Protein AF-A0A0S4QQP2-F1 (afdb_monomer)

Mean predicted aligned error: 16.6 Å

Nearest PDB structures (foldseek):
  4iqe-assembly1_A  TM=9.009E-01  e=4.243E-02  Bacillus anthracis

Structure (mmCIF, N/CA/C/O backbone):
data_AF-A0A0S4QQP2-F1
#
_entry.id   AF-A0A0S4QQP2-F1
#
loop_
_atom_site.group_PDB
_atom_site.id
_atom_site.type_symbol
_atom_site.label_atom_id
_atom_site.label_alt_id
_atom_site.label_comp_id
_atom_site.label_asym_id
_atom_site.label_entity_id
_atom_site.label_seq_id
_atom_site.pdbx_PDB_ins_code
_atom_site.Cartn_x
_atom_site.Cartn_y
_atom_site.Cartn_z
_atom_site.occupancy
_atom_site.B_iso_or_equiv
_atom_site.auth_seq_id
_atom_site.auth_comp_id
_atom_site.auth_asym_id
_atom_site.auth_atom_id
_atom_site.pdbx_PDB_model_num
ATOM 1 N N . MET A 1 1 ? 15.944 -8.374 -25.636 1.00 73.12 1 MET A N 1
ATOM 2 C CA . MET A 1 1 ? 15.687 -8.403 -24.178 1.00 73.12 1 MET A CA 1
ATOM 3 C C . MET A 1 1 ? 14.973 -7.114 -23.809 1.00 73.12 1 MET A C 1
ATOM 5 O O . MET A 1 1 ? 15.475 -6.057 -24.160 1.00 73.12 1 MET A O 1
ATOM 9 N N . VAL A 1 2 ? 13.799 -7.197 -23.185 1.00 81.88 2 VAL A N 1
ATOM 10 C CA . VAL A 1 2 ? 13.004 -6.023 -22.783 1.00 81.88 2 VAL A CA 1
ATOM 11 C C . VAL A 1 2 ? 13.224 -5.781 -21.296 1.00 81.88 2 VAL A C 1
ATOM 13 O O . VAL A 1 2 ? 13.161 -6.721 -20.506 1.00 81.88 2 VAL A O 1
ATOM 16 N N . ILE A 1 3 ? 13.505 -4.535 -20.925 1.00 86.75 3 ILE A N 1
ATOM 17 C CA . ILE A 1 3 ? 13.647 -4.120 -19.529 1.00 86.75 3 ILE A CA 1
ATOM 18 C C . ILE A 1 3 ? 12.346 -3.430 -19.110 1.00 86.75 3 ILE A C 1
ATOM 20 O O . ILE A 1 3 ? 11.805 -2.616 -19.855 1.00 86.75 3 ILE A O 1
ATOM 24 N N . TYR A 1 4 ? 11.862 -3.759 -17.911 1.00 93.94 4 TYR A N 1
ATOM 25 C CA . TYR A 1 4 ? 10.625 -3.250 -17.313 1.00 93.94 4 TYR A CA 1
ATOM 26 C C . TYR A 1 4 ? 10.943 -2.329 -16.123 1.00 93.94 4 TYR A C 1
ATOM 28 O O . TYR A 1 4 ? 10.653 -2.678 -14.976 1.00 93.94 4 TYR A O 1
ATOM 36 N N . PRO A 1 5 ? 11.588 -1.171 -16.364 1.00 94.19 5 PRO A N 1
ATOM 37 C CA . PRO A 1 5 ? 12.263 -0.404 -15.316 1.00 94.19 5 PRO A CA 1
ATOM 38 C C . PRO A 1 5 ? 11.310 0.118 -14.239 1.00 94.19 5 PRO A C 1
ATOM 40 O O . PRO A 1 5 ? 11.684 0.224 -13.078 1.00 94.19 5 PRO A O 1
ATOM 43 N N . VAL A 1 6 ? 10.070 0.431 -14.617 1.00 97.00 6 VAL A N 1
ATOM 44 C CA . VAL A 1 6 ? 9.103 1.107 -13.739 1.00 97.00 6 VAL A CA 1
ATOM 45 C C . VAL A 1 6 ? 7.898 0.244 -13.385 1.00 97.00 6 VAL A C 1
ATOM 47 O O . VAL A 1 6 ? 7.003 0.706 -12.683 1.00 97.00 6 VAL A O 1
ATOM 50 N N . THR A 1 7 ? 7.845 -1.007 -13.843 1.00 97.69 7 THR A N 1
ATOM 51 C CA . THR A 1 7 ? 6.663 -1.860 -13.646 1.00 97.69 7 THR A CA 1
ATOM 52 C C . THR A 1 7 ? 6.403 -2.125 -12.169 1.00 97.69 7 THR A C 1
ATOM 54 O O . THR A 1 7 ? 5.280 -1.939 -11.707 1.00 97.69 7 THR A O 1
ATOM 57 N N . LEU A 1 8 ? 7.445 -2.474 -11.406 1.00 96.56 8 LEU A N 1
ATOM 58 C CA . LEU A 1 8 ? 7.323 -2.689 -9.962 1.00 96.56 8 LEU A CA 1
ATOM 59 C C . LEU A 1 8 ? 6.853 -1.422 -9.241 1.00 96.56 8 LEU A C 1
ATOM 61 O O . LEU A 1 8 ? 5.954 -1.491 -8.410 1.00 96.56 8 LEU A O 1
ATOM 65 N N . LEU A 1 9 ? 7.436 -0.272 -9.587 1.00 97.56 9 LEU A N 1
ATOM 66 C CA . LEU A 1 9 ? 7.063 1.003 -8.983 1.00 97.56 9 LEU A CA 1
ATOM 67 C C . LEU A 1 9 ? 5.586 1.321 -9.239 1.00 97.56 9 LEU A C 1
ATOM 69 O O . LEU A 1 9 ? 4.871 1.656 -8.304 1.00 97.56 9 LEU A O 1
ATOM 73 N N . ARG A 1 10 ? 5.105 1.169 -10.479 1.00 98.06 10 ARG A N 1
ATOM 74 C CA . ARG A 1 10 ? 3.700 1.441 -10.828 1.00 98.06 10 ARG A CA 1
ATOM 75 C C . ARG A 1 10 ? 2.727 0.532 -10.081 1.00 98.06 10 ARG A C 1
ATOM 77 O O . ARG A 1 10 ? 1.707 1.013 -9.603 1.00 98.06 10 ARG A O 1
ATOM 84 N N . LEU A 1 11 ? 3.055 -0.754 -9.952 1.00 98.00 11 LEU A N 1
ATOM 85 C CA . LEU A 1 11 ? 2.252 -1.697 -9.170 1.00 98.00 11 LEU A CA 1
ATOM 86 C C . LEU A 1 11 ? 2.221 -1.313 -7.685 1.00 98.00 11 LEU A C 1
ATOM 88 O O . LEU A 1 11 ? 1.155 -1.314 -7.073 1.00 98.00 11 LEU A O 1
ATOM 92 N N . ALA A 1 12 ? 3.375 -0.955 -7.118 1.00 97.06 12 ALA A N 1
ATOM 93 C CA . ALA A 1 12 ? 3.474 -0.547 -5.722 1.00 97.06 12 ALA A CA 1
ATOM 94 C C . ALA A 1 12 ? 2.684 0.742 -5.447 1.00 97.06 12 ALA A C 1
ATOM 96 O O . ALA A 1 12 ? 1.906 0.782 -4.499 1.00 97.06 12 ALA A O 1
ATOM 97 N N . MET A 1 13 ? 2.836 1.765 -6.293 1.00 98.38 13 MET A N 1
ATOM 98 C CA . MET A 1 13 ? 2.139 3.043 -6.120 1.00 98.38 13 MET A CA 1
ATOM 99 C C . MET A 1 13 ? 0.620 2.897 -6.238 1.00 98.38 13 MET A C 1
ATOM 101 O O . MET A 1 13 ? -0.087 3.450 -5.404 1.00 98.38 13 MET A O 1
ATOM 105 N N . GLY A 1 14 ? 0.117 2.093 -7.182 1.00 98.12 14 GLY A N 1
ATOM 106 C CA . GLY A 1 14 ? -1.322 1.818 -7.278 1.00 98.12 14 GLY A CA 1
ATOM 107 C C . GLY A 1 14 ? -1.886 1.175 -6.004 1.00 98.12 14 GLY A C 1
ATOM 108 O O . GLY A 1 14 ? -2.880 1.646 -5.459 1.00 98.12 14 GLY A O 1
ATOM 109 N N . ALA A 1 15 ? -1.204 0.162 -5.457 1.00 97.38 15 ALA A N 1
ATOM 110 C CA . ALA A 1 15 ? -1.624 -0.468 -4.201 1.00 97.38 15 ALA A CA 1
ATOM 111 C C . ALA A 1 15 ? -1.577 0.499 -2.999 1.00 97.38 15 ALA A C 1
ATOM 113 O O . ALA A 1 15 ? -2.425 0.418 -2.108 1.00 97.38 15 ALA A O 1
ATOM 114 N N . VAL A 1 16 ? -0.601 1.416 -2.973 1.00 97.81 16 VAL A N 1
ATOM 115 C CA . VAL A 1 16 ? -0.493 2.464 -1.945 1.00 97.81 16 VAL A CA 1
ATOM 116 C C . VAL A 1 16 ? -1.653 3.453 -2.046 1.00 97.81 16 VAL A C 1
ATOM 118 O O . VAL A 1 16 ? -2.284 3.735 -1.031 1.00 97.81 16 VAL A O 1
ATOM 121 N N . GLU A 1 17 ? -1.965 3.954 -3.242 1.00 98.44 17 GLU A N 1
ATOM 122 C CA . GLU A 1 17 ? -3.085 4.878 -3.466 1.00 98.44 17 GLU A CA 1
ATOM 123 C C . GLU A 1 17 ? -4.423 4.270 -3.033 1.00 98.44 17 GLU A C 1
ATOM 125 O O . GLU A 1 17 ? -5.203 4.920 -2.332 1.00 98.44 17 GLU A O 1
ATOM 130 N N . ASP A 1 18 ? -4.676 3.014 -3.401 1.00 97.81 18 ASP A N 1
ATOM 131 C CA . ASP A 1 18 ? -5.895 2.304 -3.013 1.00 97.81 18 ASP A CA 1
ATOM 132 C C . ASP A 1 18 ? -5.984 2.118 -1.495 1.00 97.81 18 ASP A C 1
ATOM 134 O O . ASP A 1 18 ? -7.019 2.407 -0.893 1.00 97.81 18 ASP A O 1
ATOM 138 N N . GLY A 1 19 ? -4.889 1.693 -0.856 1.00 97.69 19 GLY A N 1
ATOM 139 C CA . GLY A 1 19 ? -4.835 1.531 0.597 1.00 97.69 19 GLY A CA 1
ATOM 140 C C . GLY A 1 19 ? -5.065 2.844 1.350 1.00 97.69 19 GLY A C 1
ATOM 141 O O . GLY A 1 19 ? -5.851 2.882 2.297 1.00 97.69 19 GLY A O 1
ATOM 142 N N . LEU A 1 20 ? -4.425 3.933 0.914 1.00 98.31 20 LEU A N 1
ATOM 143 C CA . LEU A 1 20 ? -4.575 5.254 1.532 1.00 98.31 20 LEU A CA 1
ATOM 144 C C . LEU A 1 20 ? -5.988 5.815 1.363 1.00 98.31 20 LEU A C 1
ATOM 146 O O . LEU A 1 20 ? -6.506 6.435 2.290 1.00 98.31 20 LEU A O 1
ATOM 150 N N . ARG A 1 21 ? -6.634 5.570 0.220 1.00 98.44 21 ARG A N 1
ATOM 151 C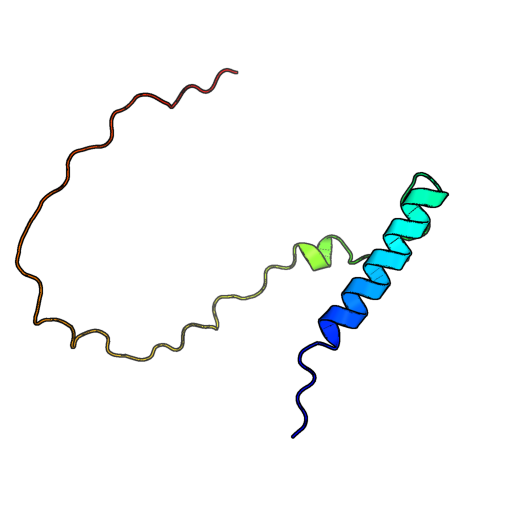 CA . ARG A 1 21 ? -8.025 5.977 -0.010 1.00 98.44 21 ARG A CA 1
ATOM 152 C C . ARG A 1 21 ? -8.987 5.279 0.944 1.00 98.44 21 ARG A C 1
ATOM 154 O O . ARG A 1 21 ? -9.858 5.944 1.495 1.00 98.44 21 ARG A O 1
ATOM 161 N N . THR A 1 22 ? -8.812 3.976 1.168 1.00 98.12 22 THR A N 1
ATOM 162 C CA . THR A 1 22 ? -9.609 3.231 2.153 1.00 98.12 22 THR A CA 1
ATOM 163 C C . THR A 1 22 ? -9.382 3.766 3.564 1.00 98.12 22 THR A C 1
ATOM 165 O O . THR A 1 22 ? -10.344 4.039 4.269 1.00 98.12 22 THR A O 1
ATOM 168 N N . ILE A 1 23 ? -8.128 4.008 3.957 1.00 98.31 23 ILE A N 1
ATOM 169 C CA . ILE A 1 23 ? -7.815 4.566 5.283 1.00 98.31 23 ILE A CA 1
ATOM 170 C C . ILE A 1 23 ? -8.450 5.948 5.468 1.00 98.31 23 ILE A C 1
ATOM 172 O O . ILE A 1 23 ? -8.981 6.237 6.537 1.00 98.31 23 ILE A O 1
ATOM 176 N N . LEU A 1 24 ? -8.407 6.795 4.437 1.00 98.56 24 LEU A N 1
ATOM 177 C CA . LEU A 1 24 ? -9.019 8.121 4.471 1.00 98.56 24 LEU A CA 1
ATOM 178 C C . LEU A 1 24 ? -10.548 8.047 4.599 1.00 98.56 24 LEU A C 1
ATOM 180 O O . LEU A 1 24 ? -11.127 8.847 5.326 1.00 98.56 24 LEU A O 1
ATOM 184 N N . ALA A 1 25 ? -11.187 7.110 3.895 1.00 98.38 25 ALA A N 1
ATOM 185 C CA . ALA A 1 25 ? -12.638 6.938 3.905 1.00 98.38 25 ALA A CA 1
ATOM 186 C C . ALA A 1 25 ? -13.150 6.332 5.222 1.00 98.38 25 ALA A C 1
ATOM 188 O O . ALA A 1 25 ? -14.123 6.825 5.789 1.00 98.38 25 ALA A O 1
ATOM 189 N N . ASP A 1 26 ? -12.474 5.298 5.721 1.00 98.19 26 ASP A N 1
ATOM 190 C CA . ASP A 1 26 ? -12.949 4.498 6.854 1.00 98.19 26 ASP A CA 1
ATOM 191 C C . ASP A 1 26 ? -12.369 4.978 8.196 1.00 98.19 26 ASP A C 1
ATOM 193 O O . ASP A 1 26 ? -12.793 4.536 9.265 1.00 98.19 26 ASP A O 1
ATOM 197 N N . GLY A 1 27 ? -11.356 5.852 8.165 1.00 98.50 27 GLY A N 1
ATOM 198 C CA . GLY A 1 27 ? -10.616 6.303 9.347 1.00 98.50 27 GLY A CA 1
ATOM 199 C C . GLY A 1 27 ? -9.741 5.216 9.984 1.00 98.50 27 GLY A C 1
ATOM 200 O O . GLY A 1 27 ? -9.208 5.407 11.077 1.00 98.50 27 GLY A O 1
ATOM 201 N N . THR A 1 28 ? -9.598 4.060 9.331 1.00 98.12 28 THR A N 1
ATOM 202 C CA . THR A 1 28 ? -8.847 2.905 9.830 1.00 98.12 28 THR A CA 1
ATOM 203 C C . THR A 1 28 ? -8.336 2.034 8.687 1.00 98.12 28 THR A C 1
ATOM 205 O O . THR A 1 28 ? -8.927 1.954 7.615 1.00 98.12 28 THR A O 1
ATOM 208 N N . GLN A 1 29 ? -7.236 1.328 8.926 1.00 96.94 29 GLN A N 1
ATOM 209 C CA . GLN A 1 29 ? -6.634 0.387 7.983 1.00 96.94 29 GLN A CA 1
ATOM 210 C C . GLN A 1 29 ? -7.246 -1.020 8.008 1.00 96.94 29 GLN A C 1
ATOM 212 O O . GLN A 1 29 ? -6.803 -1.872 7.242 1.00 96.94 29 GLN A O 1
ATOM 217 N N . ALA A 1 30 ? -8.206 -1.307 8.896 1.00 97.69 30 ALA A N 1
ATOM 218 C CA . ALA A 1 30 ? -8.691 -2.669 9.147 1.00 97.69 30 ALA A CA 1
ATOM 219 C C . ALA A 1 30 ? -9.098 -3.429 7.865 1.00 97.69 30 ALA A C 1
ATOM 221 O O . ALA A 1 30 ? -8.755 -4.601 7.725 1.00 97.69 30 ALA A O 1
ATOM 222 N N . GLY A 1 31 ? -9.741 -2.750 6.907 1.00 95.81 31 GLY A N 1
ATOM 223 C CA . GLY A 1 31 ? -10.194 -3.331 5.635 1.00 95.81 31 GLY A CA 1
ATOM 224 C C . GLY A 1 31 ? -9.105 -3.589 4.584 1.00 95.81 31 GLY A C 1
ATOM 225 O O . GLY A 1 31 ? -9.425 -4.032 3.483 1.00 95.81 31 GLY A O 1
ATOM 226 N N . VAL A 1 32 ? -7.833 -3.286 4.870 1.00 96.94 32 VAL A N 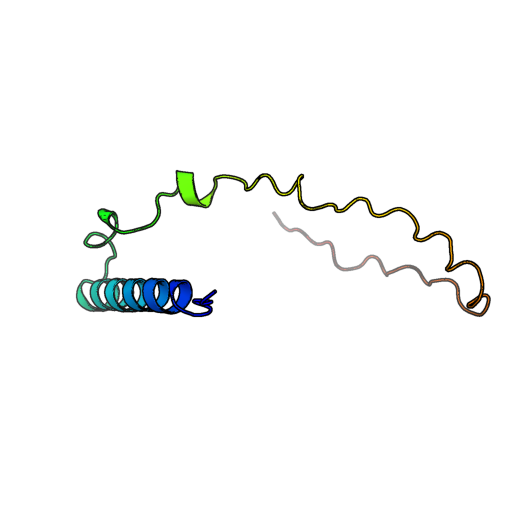1
ATOM 227 C CA . VAL A 1 32 ? -6.720 -3.486 3.918 1.00 96.94 32 VAL A CA 1
ATOM 228 C C . VAL A 1 32 ? -5.553 -4.303 4.478 1.00 96.94 32 VAL A C 1
ATOM 230 O O . VAL A 1 32 ? -4.584 -4.550 3.761 1.00 96.94 32 VAL A O 1
ATOM 233 N N . VAL A 1 33 ? -5.620 -4.728 5.745 1.00 96.38 33 VAL A N 1
ATOM 234 C CA . VAL A 1 33 ? -4.525 -5.441 6.433 1.00 96.38 33 VAL A CA 1
ATOM 235 C C . VAL A 1 33 ? -4.178 -6.770 5.757 1.00 96.38 33 VAL A C 1
ATOM 237 O O . VAL A 1 33 ? -3.007 -7.141 5.698 1.00 96.38 33 VAL A O 1
ATOM 240 N N . ASP A 1 34 ? -5.171 -7.472 5.224 1.00 95.50 34 ASP A N 1
ATOM 241 C CA . ASP A 1 34 ? -5.029 -8.739 4.500 1.00 95.50 34 ASP A CA 1
ATOM 242 C C . ASP A 1 34 ? -4.209 -8.605 3.205 1.00 95.50 34 ASP A C 1
ATOM 244 O O . ASP A 1 34 ? -3.528 -9.547 2.794 1.00 95.50 34 ASP A O 1
ATOM 248 N N . ARG A 1 35 ? -4.228 -7.417 2.591 1.00 94.50 35 ARG A N 1
ATOM 249 C CA . ARG A 1 35 ? -3.484 -7.091 1.364 1.00 94.50 35 ARG A CA 1
ATOM 250 C C . ARG A 1 35 ? -2.110 -6.473 1.630 1.00 94.50 35 ARG A C 1
ATOM 252 O O . ARG A 1 35 ? -1.312 -6.324 0.703 1.00 94.50 35 ARG A O 1
ATOM 259 N N . MET A 1 36 ? -1.814 -6.102 2.875 1.00 95.94 36 MET A N 1
ATOM 260 C CA . MET A 1 36 ? -0.529 -5.514 3.251 1.00 95.94 36 MET A CA 1
ATOM 261 C C . MET A 1 36 ? 0.592 -6.559 3.292 1.00 95.94 36 MET A C 1
ATOM 263 O O . MET A 1 36 ? 0.386 -7.750 3.527 1.00 95.94 36 MET A O 1
ATOM 267 N N . GLN A 1 37 ? 1.833 -6.098 3.118 1.00 94.62 37 GLN A N 1
ATOM 268 C CA . GLN A 1 37 ? 2.995 -6.927 3.416 1.00 94.62 37 GLN A CA 1
ATOM 269 C C . GLN A 1 37 ? 2.971 -7.348 4.895 1.00 94.62 37 GLN A C 1
ATOM 271 O O . GLN A 1 37 ? 2.820 -6.517 5.789 1.00 94.62 37 GLN A O 1
ATOM 276 N N . THR A 1 38 ? 3.167 -8.641 5.167 1.00 94.25 38 THR A N 1
ATOM 277 C CA . THR A 1 38 ? 3.229 -9.142 6.546 1.00 94.25 38 THR A CA 1
ATOM 278 C C . THR A 1 38 ? 4.468 -8.614 7.276 1.00 94.25 38 THR A C 1
ATOM 280 O O . THR A 1 38 ? 5.544 -8.473 6.689 1.00 94.25 38 THR A O 1
ATOM 283 N N . ARG A 1 39 ? 4.357 -8.393 8.594 1.00 91.88 39 ARG A N 1
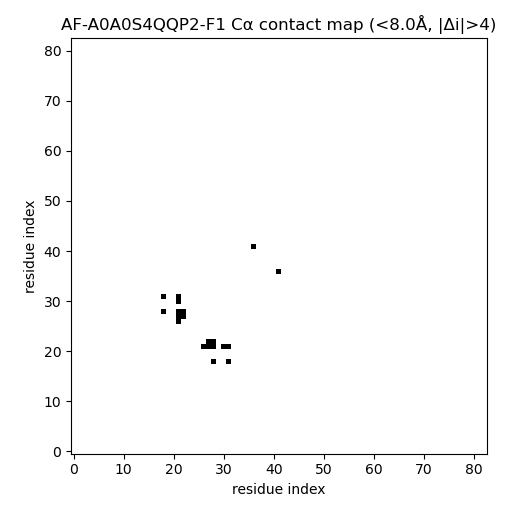ATOM 284 C CA . ARG A 1 39 ? 5.474 -7.914 9.437 1.00 91.88 39 ARG A CA 1
ATOM 285 C C . ARG A 1 39 ? 6.705 -8.821 9.358 1.00 91.88 39 ARG A C 1
ATOM 287 O O . ARG A 1 39 ? 7.825 -8.338 9.247 1.00 91.88 39 ARG A O 1
ATOM 294 N N . ALA A 1 40 ? 6.489 -10.137 9.351 1.00 91.69 40 ALA A N 1
ATOM 295 C CA . ALA A 1 40 ? 7.564 -11.118 9.221 1.00 91.69 40 ALA A CA 1
ATOM 296 C C . ALA A 1 40 ? 8.329 -10.968 7.895 1.00 91.69 40 ALA A C 1
ATOM 298 O O . ALA A 1 40 ? 9.550 -11.093 7.870 1.00 91.69 40 ALA A O 1
ATOM 299 N N . ARG A 1 41 ? 7.629 -10.661 6.793 1.00 89.00 41 ARG A N 1
ATOM 300 C CA . ARG A 1 41 ? 8.263 -10.425 5.490 1.00 89.00 41 ARG A CA 1
ATOM 301 C C . ARG A 1 41 ? 9.027 -9.100 5.456 1.00 89.00 41 ARG A C 1
ATOM 303 O O . ARG A 1 41 ? 10.064 -9.053 4.805 1.00 89.00 41 ARG A O 1
ATOM 310 N N . LEU A 1 42 ? 8.547 -8.069 6.155 1.00 86.06 42 LEU A N 1
ATOM 311 C CA . LEU A 1 42 ? 9.222 -6.770 6.251 1.00 86.06 42 LEU A CA 1
ATOM 312 C C . LEU A 1 42 ? 10.551 -6.858 7.022 1.00 86.06 42 LEU A C 1
ATOM 314 O O . LEU A 1 42 ? 11.532 -6.246 6.618 1.00 86.06 42 LEU A O 1
ATOM 318 N N . TYR A 1 43 ? 10.599 -7.647 8.099 1.00 84.62 43 TYR A N 1
ATOM 319 C CA . TYR A 1 43 ? 11.812 -7.833 8.909 1.00 84.62 43 TYR A CA 1
ATOM 320 C C . TYR A 1 43 ? 12.706 -8.983 8.458 1.00 84.62 43 TYR A C 1
ATOM 322 O O . TYR A 1 43 ? 13.737 -9.239 9.081 1.00 84.62 43 TYR A O 1
ATOM 330 N N . LYS A 1 44 ? 12.336 -9.690 7.389 1.00 87.44 44 LYS A N 1
ATOM 331 C CA . LYS A 1 44 ? 13.206 -10.710 6.818 1.00 87.44 44 LYS A CA 1
ATOM 332 C C . LYS A 1 44 ? 14.477 -10.019 6.319 1.00 87.44 44 LYS A C 1
ATOM 334 O O . LYS A 1 44 ? 14.442 -9.324 5.307 1.00 87.44 44 LYS A O 1
ATOM 339 N N . LEU A 1 45 ? 15.578 -10.203 7.047 1.00 75.56 45 LEU A N 1
ATOM 340 C CA . LEU A 1 45 ? 16.872 -9.627 6.706 1.00 75.56 45 LEU A CA 1
ATOM 341 C C . LEU A 1 45 ? 17.285 -10.150 5.319 1.00 75.56 45 LEU A C 1
ATOM 343 O O . LEU A 1 45 ? 17.336 -11.368 5.129 1.00 75.56 45 LEU 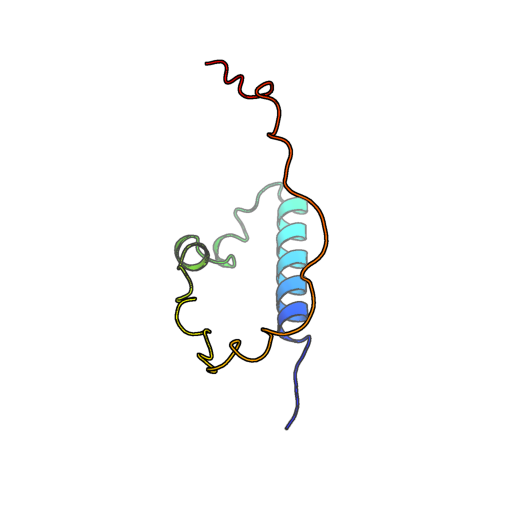A O 1
ATOM 347 N N . PRO A 1 46 ? 17.542 -9.282 4.326 1.00 69.06 46 PRO A N 1
ATOM 348 C CA . PRO A 1 46 ? 18.169 -9.723 3.091 1.00 69.06 46 PRO A CA 1
ATOM 349 C C . PRO A 1 46 ? 19.585 -10.190 3.425 1.00 69.06 46 PRO A C 1
ATOM 351 O O . PRO A 1 46 ? 20.288 -9.478 4.142 1.00 69.06 46 PRO A O 1
ATOM 354 N N . ASP A 1 47 ? 20.029 -11.329 2.892 1.00 63.62 47 ASP A N 1
ATOM 355 C CA . ASP A 1 47 ? 21.434 -11.749 2.952 1.00 63.62 47 ASP A CA 1
ATOM 356 C C . ASP A 1 47 ? 22.288 -10.804 2.089 1.00 63.62 47 ASP A C 1
ATOM 358 O O . ASP A 1 47 ? 22.666 -11.090 0.953 1.00 63.62 47 ASP A O 1
ATOM 362 N N . HIS A 1 48 ? 22.583 -9.625 2.632 1.00 54.53 48 HIS A N 1
ATOM 363 C CA . HIS A 1 48 ? 23.406 -8.580 2.022 1.00 54.53 48 HIS A CA 1
ATOM 364 C C . HIS A 1 48 ? 24.893 -8.971 1.936 1.00 54.53 48 HIS A C 1
ATOM 366 O O . HIS A 1 48 ? 25.699 -8.234 1.376 1.00 54.53 48 HIS A O 1
ATOM 372 N N . ALA A 1 49 ? 25.263 -10.160 2.420 1.00 56.97 49 ALA A N 1
ATOM 373 C CA . ALA A 1 49 ? 26.628 -10.676 2.412 1.00 56.97 49 ALA A CA 1
ATOM 374 C C . ALA A 1 49 ? 27.136 -11.124 1.026 1.00 56.97 49 ALA A C 1
ATOM 376 O O . ALA A 1 49 ? 28.315 -11.439 0.888 1.00 56.97 49 ALA A O 1
ATOM 377 N N . ARG A 1 50 ? 26.291 -11.159 -0.016 1.00 56.81 50 ARG A N 1
ATOM 378 C CA . ARG A 1 50 ? 26.677 -11.682 -1.344 1.00 56.81 50 ARG A CA 1
ATOM 379 C C . ARG A 1 50 ? 26.891 -10.614 -2.422 1.00 56.81 50 ARG A C 1
ATOM 381 O O . ARG A 1 50 ? 26.934 -10.947 -3.604 1.00 56.81 50 ARG A O 1
ATOM 388 N N . LEU A 1 51 ? 27.017 -9.343 -2.042 1.00 54.16 51 LEU A N 1
ATOM 389 C CA . LEU A 1 51 ? 27.352 -8.262 -2.977 1.00 54.16 51 LEU A CA 1
ATOM 390 C C . LEU A 1 51 ? 28.700 -7.600 -2.662 1.00 54.16 51 LEU A C 1
ATOM 392 O O . LEU A 1 51 ? 28.849 -6.391 -2.793 1.00 54.16 51 LEU A O 1
ATOM 396 N N . THR A 1 52 ? 29.706 -8.383 -2.281 1.00 45.22 52 THR A N 1
ATOM 397 C CA . THR A 1 52 ? 31.099 -7.993 -2.509 1.00 45.22 52 THR A CA 1
ATOM 398 C C . THR A 1 52 ? 31.587 -8.726 -3.755 1.00 45.22 52 THR A C 1
ATOM 400 O O . THR A 1 52 ? 31.978 -9.890 -3.672 1.00 45.22 52 THR A O 1
ATOM 403 N N . PRO A 1 53 ? 31.590 -8.098 -4.947 1.00 50.41 53 PRO A N 1
ATOM 404 C CA . PRO A 1 53 ? 32.563 -8.505 -5.939 1.00 50.41 53 PRO A CA 1
ATOM 405 C C . PRO A 1 53 ? 33.922 -8.166 -5.325 1.00 50.41 53 PRO A C 1
ATOM 407 O O . PRO A 1 53 ? 34.362 -7.018 -5.328 1.00 50.41 53 PRO A O 1
ATOM 410 N N . THR A 1 54 ? 34.555 -9.160 -4.711 1.00 56.91 54 THR A N 1
ATOM 411 C CA . THR A 1 54 ? 35.965 -9.137 -4.335 1.00 56.91 54 THR A CA 1
ATOM 412 C C . THR A 1 54 ? 36.798 -9.111 -5.614 1.00 56.91 54 THR A C 1
ATOM 414 O O . THR A 1 54 ? 37.432 -10.082 -6.008 1.00 56.91 54 THR A O 1
ATOM 417 N N . GLY A 1 55 ? 36.781 -7.963 -6.286 1.00 53.31 55 GLY A N 1
ATOM 418 C CA . GLY A 1 55 ? 37.809 -7.552 -7.220 1.00 53.31 55 GLY A CA 1
ATOM 419 C C . GLY A 1 55 ? 38.957 -6.938 -6.427 1.00 53.31 55 GLY A C 1
ATOM 420 O O . GLY A 1 55 ? 38.973 -5.740 -6.169 1.00 53.31 55 GLY A O 1
ATOM 421 N N . SER A 1 56 ? 39.907 -7.782 -6.024 1.00 55.03 56 SER A N 1
ATOM 422 C CA . SER A 1 56 ? 41.343 -7.451 -6.052 1.00 55.03 56 SER A CA 1
ATOM 423 C C . SER A 1 56 ? 41.627 -6.529 -7.259 1.00 55.03 56 SER A C 1
ATOM 425 O O . SER A 1 56 ? 41.176 -6.850 -8.352 1.00 55.03 56 SER A O 1
ATOM 427 N N . SER A 1 57 ? 42.261 -5.356 -7.207 1.00 46.84 57 SER A N 1
ATOM 428 C CA . SER A 1 57 ? 43.268 -4.764 -6.327 1.00 46.84 57 SER A CA 1
ATOM 429 C C . SER A 1 57 ? 42.986 -3.253 -6.230 1.00 46.84 57 SER A C 1
ATOM 431 O O . SER A 1 57 ? 42.908 -2.570 -7.246 1.00 46.84 57 SER A O 1
ATOM 433 N N . ALA A 1 58 ? 42.873 -2.711 -5.014 1.00 56.44 58 ALA A N 1
ATOM 434 C CA . ALA A 1 58 ? 42.949 -1.265 -4.761 1.00 56.44 58 ALA A CA 1
ATOM 435 C C . ALA A 1 58 ? 44.380 -0.830 -4.370 1.00 56.44 58 ALA A C 1
ATOM 437 O O . ALA A 1 58 ? 44.580 0.246 -3.808 1.00 56.44 58 ALA A O 1
ATOM 438 N N . SER A 1 59 ? 45.393 -1.672 -4.624 1.00 55.84 59 SER A N 1
ATOM 439 C CA . SER A 1 59 ? 46.784 -1.396 -4.235 1.00 55.84 59 SER A CA 1
ATOM 440 C C . SER A 1 59 ? 47.552 -0.465 -5.183 1.00 55.84 59 SER A C 1
ATOM 442 O O . SER A 1 59 ? 48.675 -0.088 -4.847 1.00 55.84 59 SER A O 1
ATOM 444 N N . ASP A 1 60 ? 46.942 -0.016 -6.284 1.00 60.06 60 ASP A N 1
ATOM 445 C CA . ASP A 1 60 ? 47.590 0.864 -7.273 1.00 60.06 60 ASP A CA 1
ATOM 446 C C . ASP A 1 60 ? 47.425 2.371 -7.000 1.00 60.06 60 ASP A C 1
ATOM 448 O O . ASP A 1 60 ? 47.936 3.200 -7.745 1.00 60.06 60 ASP A O 1
ATOM 452 N N . ALA A 1 61 ? 46.797 2.768 -5.887 1.00 49.88 61 ALA A N 1
ATOM 453 C CA . ALA A 1 61 ? 46.683 4.181 -5.492 1.00 49.88 61 ALA A CA 1
ATOM 454 C C . ALA A 1 61 ? 47.776 4.655 -4.505 1.00 49.88 61 ALA A C 1
ATOM 456 O O . ALA A 1 61 ? 47.641 5.704 -3.868 1.00 49.88 61 ALA A O 1
ATOM 457 N N . ARG A 1 62 ? 48.890 3.920 -4.370 1.00 55.59 62 ARG A N 1
ATOM 458 C CA . ARG A 1 62 ? 50.119 4.440 -3.741 1.00 55.59 62 ARG A CA 1
ATOM 459 C C . ARG A 1 62 ? 50.857 5.330 -4.747 1.00 55.59 62 ARG A C 1
ATOM 461 O O . ARG A 1 62 ? 51.716 4.845 -5.470 1.00 55.59 62 ARG A O 1
ATOM 468 N N . GLY A 1 63 ? 50.549 6.628 -4.788 1.00 51.38 63 GLY A N 1
ATOM 469 C CA . GLY A 1 63 ? 51.331 7.543 -5.630 1.00 51.38 63 GLY A CA 1
ATOM 470 C C . GLY A 1 63 ? 51.148 9.047 -5.437 1.00 51.38 63 GLY A C 1
ATOM 471 O O . GLY A 1 63 ? 52.100 9.783 -5.669 1.00 51.38 63 GLY A O 1
ATOM 472 N N . ALA A 1 64 ? 49.990 9.546 -4.995 1.00 51.28 64 ALA A N 1
ATOM 473 C CA . ALA A 1 64 ? 49.754 10.992 -5.043 1.00 51.28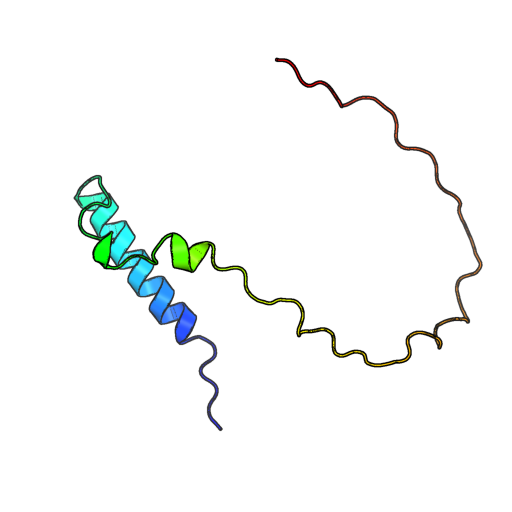 64 ALA A CA 1
ATOM 474 C C . ALA A 1 64 ? 48.793 11.489 -3.954 1.00 51.28 64 ALA A C 1
ATOM 476 O O . ALA A 1 64 ? 47.607 11.611 -4.214 1.00 51.28 64 ALA A O 1
ATOM 477 N N . ALA A 1 65 ? 49.295 11.765 -2.743 1.00 49.44 65 ALA A N 1
ATOM 478 C CA . ALA A 1 65 ? 48.758 12.798 -1.829 1.00 49.44 65 ALA A CA 1
ATOM 479 C C . ALA A 1 65 ? 49.492 12.782 -0.474 1.00 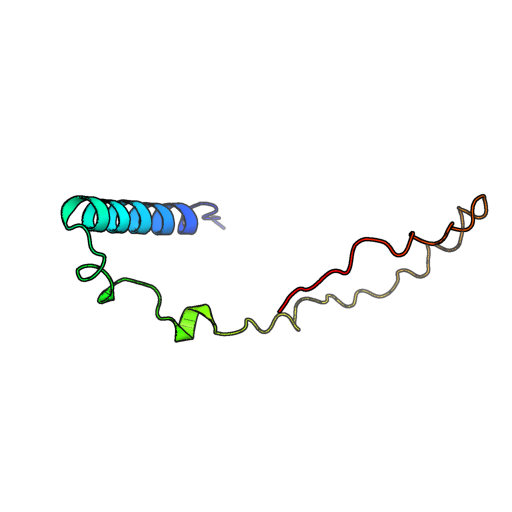49.44 65 ALA A C 1
ATOM 481 O O . ALA A 1 65 ? 48.893 12.697 0.597 1.00 49.44 65 ALA A O 1
ATOM 482 N N . ARG A 1 66 ? 50.824 12.882 -0.492 1.00 55.56 66 ARG A N 1
ATOM 483 C CA . ARG A 1 66 ? 51.584 13.272 0.699 1.00 55.56 66 ARG A CA 1
ATOM 484 C C . ARG A 1 66 ? 51.651 14.800 0.742 1.00 55.56 66 ARG A C 1
ATOM 486 O O . ARG A 1 66 ? 52.674 15.351 0.366 1.00 55.56 66 ARG A O 1
ATOM 493 N N . ALA A 1 67 ? 50.582 15.476 1.174 1.00 52.38 67 ALA A N 1
ATOM 494 C CA . ALA A 1 67 ? 50.650 16.873 1.629 1.00 52.38 67 ALA A CA 1
ATOM 495 C C . ALA A 1 67 ? 49.375 17.328 2.377 1.00 52.38 67 ALA A C 1
ATOM 497 O O . ALA A 1 67 ? 48.391 17.710 1.759 1.00 52.38 67 ALA A O 1
ATOM 498 N N . GLY A 1 68 ? 49.445 17.370 3.716 1.00 51.72 68 GLY A N 1
ATOM 499 C CA . GLY A 1 68 ? 48.832 18.454 4.500 1.00 51.72 68 GLY A CA 1
ATOM 500 C C . GLY A 1 68 ? 47.468 18.230 5.171 1.00 51.72 68 GLY A C 1
ATOM 501 O O . GLY A 1 68 ? 46.457 18.682 4.649 1.00 51.72 68 GLY A O 1
ATOM 502 N N . ARG A 1 69 ? 47.483 17.699 6.410 1.00 51.75 69 ARG A N 1
ATOM 503 C CA . ARG A 1 69 ? 46.996 18.327 7.679 1.00 51.75 69 ARG A CA 1
ATOM 504 C C . ARG A 1 69 ? 46.492 17.268 8.688 1.00 51.75 69 ARG A C 1
ATOM 506 O O . ARG A 1 69 ? 45.536 16.568 8.372 1.00 51.75 69 ARG A O 1
ATOM 513 N N . PRO A 1 70 ? 47.059 17.164 9.909 1.00 51.50 70 PRO A N 1
ATOM 514 C CA . PRO A 1 70 ? 46.471 16.350 10.974 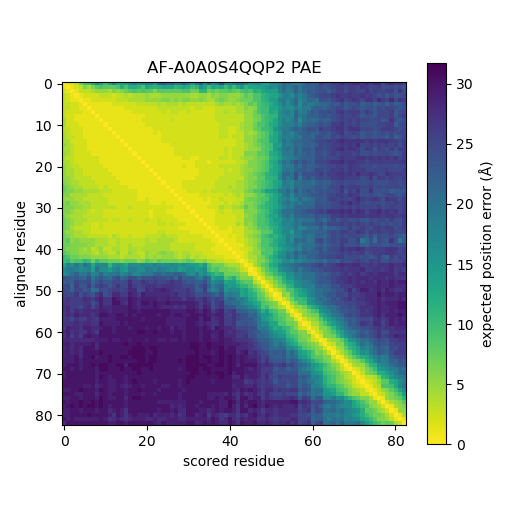1.00 51.50 70 PRO A CA 1
ATOM 515 C C . PRO A 1 70 ? 45.351 17.084 11.740 1.00 51.50 70 PRO A C 1
ATOM 517 O O . PRO A 1 70 ? 45.313 18.313 11.807 1.00 51.50 70 PRO A O 1
ATOM 520 N N . ALA A 1 71 ? 44.433 16.280 12.281 1.00 58.69 71 ALA A N 1
ATOM 521 C CA . ALA A 1 71 ? 43.128 16.624 12.842 1.00 58.69 71 ALA A CA 1
ATOM 522 C C . ALA A 1 71 ? 43.159 17.391 14.179 1.00 58.69 71 ALA A C 1
ATOM 524 O O . ALA A 1 71 ? 44.052 17.197 15.000 1.00 58.69 71 ALA A O 1
ATOM 525 N N . GLY A 1 72 ? 42.119 18.196 14.430 1.00 62.91 72 GLY A N 1
ATOM 526 C CA . GLY A 1 72 ? 41.769 18.677 15.771 1.00 62.91 72 GLY A CA 1
ATOM 527 C C . GLY A 1 72 ? 40.667 17.799 16.391 1.00 62.91 72 GLY A C 1
ATOM 528 O O . GLY A 1 72 ? 39.794 17.339 15.652 1.00 62.91 72 GLY A O 1
ATOM 529 N N . PRO A 1 73 ? 40.682 17.533 17.710 1.00 61.28 73 PRO A N 1
ATOM 530 C CA . PRO A 1 73 ? 39.685 16.678 18.357 1.00 61.28 73 PRO A CA 1
ATOM 531 C C . PRO A 1 73 ? 38.296 17.350 18.426 1.00 61.28 73 PRO A C 1
ATOM 533 O O . PRO A 1 73 ? 38.222 18.559 18.665 1.00 61.28 73 PRO A O 1
ATOM 536 N N . PRO A 1 74 ? 37.182 16.604 18.271 1.00 63.19 74 PRO A N 1
ATOM 537 C CA . PRO A 1 74 ? 35.841 17.150 18.479 1.00 63.19 74 PRO A CA 1
ATOM 538 C C . PRO A 1 74 ? 35.578 17.447 19.967 1.00 63.19 74 PRO A C 1
ATOM 540 O O . PRO A 1 74 ? 35.946 16.673 20.850 1.00 63.19 74 PRO A O 1
ATOM 543 N N . SER A 1 75 ? 34.939 18.587 20.250 1.00 62.28 75 SER A N 1
ATOM 544 C CA . SER A 1 75 ? 34.657 19.068 21.611 1.00 62.28 75 SER A CA 1
ATOM 545 C C . SER A 1 75 ? 33.543 18.267 22.329 1.00 62.28 75 SER A C 1
ATOM 547 O O . SER A 1 75 ? 32.569 17.867 21.694 1.00 62.28 75 SER A O 1
ATOM 549 N N . PRO A 1 76 ? 33.613 18.084 23.664 1.00 58.06 76 PRO A N 1
ATOM 550 C CA . PRO A 1 76 ? 32.875 17.047 24.409 1.00 58.06 76 PRO A CA 1
ATOM 551 C C . PRO A 1 76 ? 31.429 17.396 24.846 1.00 58.06 76 PRO A C 1
ATOM 553 O O . PRO A 1 76 ? 30.972 16.913 25.879 1.00 58.06 76 PRO A O 1
ATOM 556 N N . ARG A 1 77 ? 30.680 18.259 24.141 1.00 58.34 77 ARG A N 1
ATOM 557 C CA . ARG A 1 77 ? 29.559 19.004 24.768 1.00 58.34 77 ARG A CA 1
ATOM 558 C C . ARG A 1 77 ? 28.120 18.735 24.296 1.00 58.34 77 ARG A C 1
ATOM 560 O O . ARG A 1 77 ? 27.299 19.643 24.386 1.00 58.34 77 ARG A O 1
ATOM 567 N N . SER A 1 78 ? 27.755 17.521 23.883 1.00 53.59 78 SER A N 1
ATOM 568 C CA . SER A 1 78 ? 26.331 17.220 23.601 1.00 53.59 78 SER A CA 1
ATOM 569 C C . SER A 1 78 ? 25.851 15.794 23.896 1.00 53.59 78 SER A C 1
ATOM 571 O O . SER A 1 78 ? 24.789 15.401 23.422 1.00 53.59 78 SER A O 1
ATOM 573 N N . LEU A 1 79 ? 26.539 15.044 24.768 1.00 56.12 79 LEU A N 1
ATOM 574 C CA . LEU A 1 79 ? 25.871 13.970 25.511 1.00 56.12 79 LEU A CA 1
ATOM 575 C C . LEU A 1 79 ? 25.184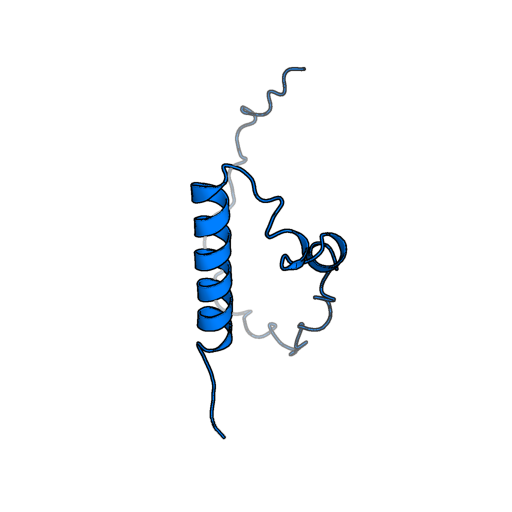 14.571 26.746 1.00 56.12 79 LEU A C 1
ATOM 577 O O . LEU A 1 79 ? 25.811 14.790 27.782 1.00 56.12 79 LEU A O 1
ATOM 581 N N . ARG A 1 80 ? 23.878 14.822 26.646 1.00 54.38 80 ARG A N 1
ATOM 582 C CA . ARG A 1 80 ? 22.997 14.857 27.818 1.00 54.38 80 ARG A CA 1
ATOM 583 C C . ARG A 1 80 ? 21.755 14.035 27.512 1.00 54.38 80 ARG A C 1
ATOM 585 O O . ARG A 1 80 ? 20.851 14.485 26.823 1.00 54.38 80 ARG A O 1
ATOM 592 N N . VAL A 1 81 ? 21.770 12.818 28.040 1.00 51.00 81 VAL A N 1
ATOM 593 C CA . VAL A 1 81 ? 20.586 12.005 28.305 1.00 51.00 81 VAL A CA 1
ATOM 594 C C . VAL A 1 81 ? 20.015 12.493 29.639 1.00 51.00 81 VAL A C 1
ATOM 596 O O . VAL A 1 81 ? 20.762 12.521 30.621 1.00 51.00 81 VAL A O 1
ATOM 599 N N . PRO A 1 82 ? 18.744 12.906 29.710 1.00 55.25 82 PRO A N 1
ATOM 600 C CA . PRO A 1 82 ? 17.990 12.836 30.949 1.00 55.25 82 PRO A CA 1
ATOM 601 C C . PRO A 1 82 ? 16.967 11.692 30.910 1.00 55.25 82 PRO A C 1
ATOM 603 O O . PRO A 1 82 ? 16.504 11.298 29.842 1.00 55.25 82 PRO A O 1
ATOM 606 N N . ALA A 1 83 ? 16.738 11.166 32.115 1.00 54.06 83 ALA A N 1
ATOM 607 C CA . ALA A 1 83 ? 16.037 9.941 32.492 1.00 54.06 83 ALA A CA 1
ATOM 608 C C . ALA A 1 83 ? 14.544 9.894 32.142 1.00 54.06 83 ALA A C 1
ATOM 610 O O . ALA A 1 83 ? 13.926 10.977 32.038 1.00 54.06 83 ALA A O 1
#

InterPro domains:
  IPR015813 Pyruvate/Phosphoenolpyruvate kinase-like domain superfamily [SSF51621] (1-52)
  IPR040442 Pyruvate kinase-like domain superfamily [G3DSA:3.20.20.60] (1-62)

Secondary structure (DSSP, 8-state):
----TTHHHHHHHHHHHHHHHHHHHHSSSGGGGGGSPPHHHHS----GGG--------GGGTTS-----PPPPPPS-------

Solvent-accessible surface area (backbone atoms only — not comparable to full-atom values): 6026 Å² total; per-residue (Å²): 140,88,84,70,91,54,55,65,58,54,56,52,52,52,56,49,53,55,50,52,50,47,26,68,73,68,76,43,59,78,92,45,56,90,78,47,85,52,70,71,67,71,68,53,75,74,81,73,83,77,76,69,83,84,67,84,73,83,76,81,73,80,82,84,82,94,77,92,84,89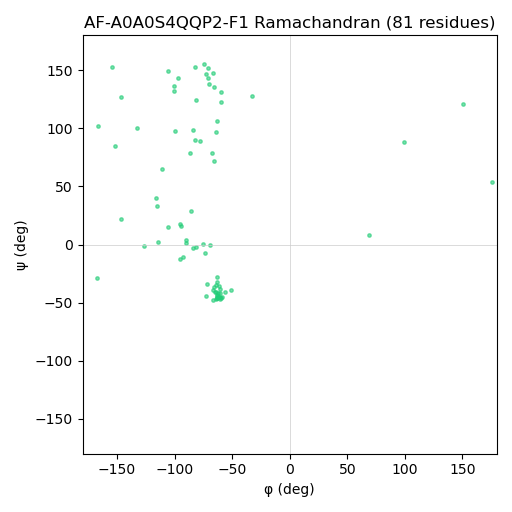,84,80,83,85,80,93,83,79,89,76,84,81,135

Radius of gyration: 25.18 Å; Cα contacts (8 Å, |Δi|>4): 10; chains: 1; bounding box: 64×31×57 Å

Organism: NCBI:txid795642

Sequence (83 aa):
MVIYPVTLLRLAMGAVEDGLRTILADGTQAGVVDRMQTRARLYKLPDHARLTPTGSSASDARGAARAGRPAGPPSPRSLRVPA

pLDDT: mean 76.53, std 20.19, range [45.22, 98.56]

Foldseek 3Di:
DDDPPCPVVVVVVVLVVVQVVCCVVVVDSPVCPVVDDDPCNVPPDDPPVPPPPPDDDPPPPPDDDPDDDDDDDDDDPPPDDDD